Protein AF-0000000085982490 (afdb_homodimer)

Radius of gyration: 17.09 Å; Cα contacts (8 Å, |Δi|>4): 303; chains: 2; bounding box: 34×58×55 Å

InterPro domains:
  IPR000906 ZU5 domain [PF00791] (34-82)
  IPR000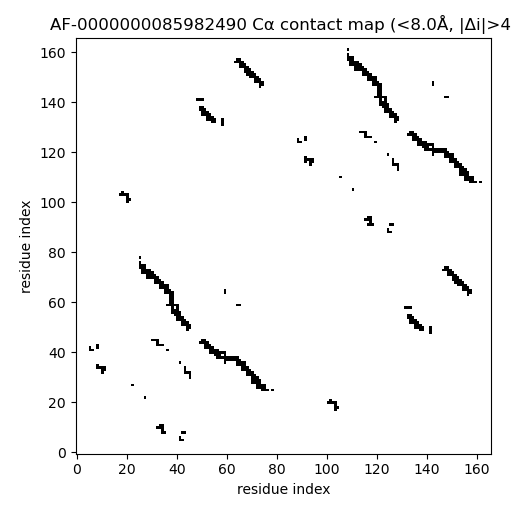906 ZU5 domain [PS51145] (31-83)
  IPR037936 Netrin receptor UNC5A-D [PTHR12582] (3-80)

Sequence (166 aa):
SHPSTISDTETPSGRHSVTSAALPPNLDIECIAWGTVTKSGGRICIPGSGITLTIPPGAIKKGANVEVYIAVLREDKDRPRLSSHPSTISDTETPSGRHSVTSAALPPNLDIECIAWGTVTKSGGRICIPGSGITLTIPPGAIKKGANVEVYIAVLREDKDRPRLS

Secondary structure (DSSP, 8-state):
------------SS----------TTEEEEEEEEEEEBTTBEEEEETTTTEEEEE-TTSS-TT--EEEEEEEEEE-TTS----/------------STT---------TTEEEEEEEEEEEBTTBEEEEETTTTEEEEE-TTSS-TT--EEEEEEEEEE-TTS----

Foldseek 3Di:
DDPPPQPPQPQDPPDPPVDPPPDPPFKDWPDKGKGKDALCWHKIDDPPPPDMDTGHRRNHDHPDIDMDMDTDMDGPPPDPPPD/DDPPDAPPQPQDPPDPPVPPPPDPPFKDWPDKGKGKDALCWHKIDDPPPPDMDTGHRRNHDHPDIDMDMDTDMDTPPPPPPPD

Nearest PDB structures (foldseek):
  2kxs-assembly1_A  TM=7.841E-01  e=2.075E-02  Homo sapiens
  2kxr-assembly1_A  TM=7.603E-01  e=7.807E-02  Homo sapiens
  3bf2-assembly1_A-2  TM=2.347E-01  e=8.865E+00  Neisseria meningitidis FAM18
  2kxs-assembly1_A  TM=8.943E-01  e=2.523E-02  Homo sapiens
  2kxr-assembly1_A  TM=7.606E-01  e=1.208E-01  Homo sapiens

pLDDT: mean 74.09, std 26.2, range [23.97, 98.19]

Structure (mmCIF, N/CA/C/O backbone):
data_AF-0000000085982490-model_v1
#
loop_
_entity.id
_entity.type
_entity.pdbx_description
1 polymer 'Netrin receptor UNC5C'
#
loop_
_atom_site.group_PDB
_atom_site.id
_atom_site.type_symbol
_atom_site.label_atom_id
_atom_site.label_alt_id
_atom_site.label_comp_id
_atom_site.label_asym_id
_atom_site.label_entity_id
_atom_site.label_seq_id
_atom_site.pdbx_PDB_ins_code
_atom_site.Cartn_x
_atom_site.Cartn_y
_atom_site.Cartn_z
_atom_site.occupancy
_atom_site.B_iso_or_equiv
_atom_site.auth_seq_id
_atom_site.auth_comp_id
_atom_site.auth_asym_id
_atom_site.auth_atom_id
_atom_site.pdbx_PDB_model_num
ATOM 1 N N . SER A 1 1 ? -16.984 3.621 27.734 1 23.97 1 SER A N 1
ATOM 2 C CA . SER A 1 1 ? -16.078 4.18 26.734 1 23.97 1 SER A CA 1
ATOM 3 C C . SER A 1 1 ? -16.031 3.301 25.484 1 23.97 1 SER A C 1
ATOM 5 O O . SER A 1 1 ? -15.625 2.139 25.547 1 23.97 1 SER A O 1
ATOM 7 N N . HIS A 1 2 ? -16.984 3.43 24.484 1 29.66 2 HIS A N 1
ATOM 8 C CA . HIS A 1 2 ? -17.375 2.604 23.344 1 29.66 2 HIS A CA 1
ATOM 9 C C . HIS A 1 2 ? -16.281 2.531 22.297 1 29.66 2 HIS A C 1
ATOM 11 O O . HIS A 1 2 ? -15.602 3.525 22.031 1 29.66 2 HIS A O 1
ATOM 17 N N . PRO A 1 3 ? -15.609 1.42 22.094 1 31.75 3 PRO A N 1
ATOM 18 C CA . PRO A 1 3 ? -14.586 1.197 21.078 1 31.75 3 PRO A CA 1
ATOM 19 C C . PRO A 1 3 ? -15.008 1.691 19.688 1 31.75 3 PRO A C 1
ATOM 21 O O . PRO A 1 3 ? -16.141 1.441 19.266 1 31.75 3 PRO A O 1
ATOM 24 N N . SER A 1 4 ? -14.766 3.014 19.297 1 30.91 4 SER A N 1
ATOM 25 C CA . SER A 1 4 ? -15.086 3.646 18.016 1 30.91 4 SER A CA 1
ATOM 26 C C . SER A 1 4 ? -14.711 2.744 16.844 1 30.91 4 SER A C 1
ATOM 28 O O . SER A 1 4 ? -13.609 2.188 16.812 1 30.91 4 SER A O 1
ATOM 30 N N . THR A 1 5 ? -15.672 2.023 16.328 1 34.16 5 THR A N 1
ATOM 31 C CA . THR A 1 5 ? -15.742 1.205 15.117 1 34.16 5 THR A CA 1
ATOM 32 C C . THR A 1 5 ? -14.898 1.818 14 1 34.16 5 THR A C 1
ATOM 34 O O . THR A 1 5 ? -14.797 3.041 13.891 1 34.16 5 THR A O 1
ATOM 37 N N . ILE A 1 6 ? -13.922 1.135 13.508 1 37.31 6 ILE A N 1
ATOM 38 C CA . ILE A 1 6 ? -13.07 1.229 12.328 1 37.31 6 ILE A CA 1
ATOM 39 C C . ILE A 1 6 ? -13.875 1.772 11.148 1 37.31 6 ILE A C 1
ATOM 41 O O . ILE A 1 6 ? -14.93 1.23 10.812 1 37.31 6 ILE A O 1
ATOM 45 N N . SER A 1 7 ? -14.094 3.09 11.062 1 35 7 SER A N 1
ATOM 46 C CA . SER A 1 7 ? -14.711 3.725 9.898 1 35 7 SER A CA 1
ATOM 47 C C . SER A 1 7 ? -14.289 3.033 8.609 1 35 7 SER A C 1
ATOM 49 O O . SER A 1 7 ? -13.109 2.725 8.414 1 35 7 SER A O 1
ATOM 51 N N . ASP A 1 8 ? -15.094 2.166 8.148 1 34.53 8 ASP A N 1
ATOM 52 C CA . ASP A 1 8 ? -15.062 1.6 6.809 1 34.53 8 ASP A CA 1
ATOM 53 C C . ASP A 1 8 ? -14.586 2.633 5.785 1 34.53 8 ASP A C 1
ATOM 55 O O . ASP A 1 8 ? -15.195 3.701 5.652 1 34.53 8 ASP A O 1
ATOM 59 N N . THR A 1 9 ? -13.312 2.926 5.809 1 35.84 9 THR A N 1
ATOM 60 C CA . THR A 1 9 ? -12.773 3.754 4.738 1 35.84 9 THR A CA 1
ATOM 61 C C . THR A 1 9 ? -13.445 3.422 3.408 1 35.84 9 THR A C 1
ATOM 63 O O . THR A 1 9 ? -13.391 2.279 2.951 1 35.84 9 THR A O 1
ATOM 66 N N . GLU A 1 10 ? -14.547 4.035 3.135 1 35.47 10 GLU A N 1
ATOM 67 C CA . GLU A 1 10 ? -15.164 4.039 1.812 1 35.47 10 GLU A CA 1
ATOM 68 C C . GLU A 1 10 ? -14.102 4.039 0.71 1 35.47 10 GLU A C 1
ATOM 70 O O . GLU A 1 10 ? -13.07 4.699 0.834 1 35.47 10 GLU A O 1
ATOM 75 N N . THR A 1 11 ? -13.836 2.828 0.147 1 38.22 11 THR A N 1
ATOM 76 C CA . THR A 1 11 ? -13.078 2.732 -1.095 1 38.22 11 THR A CA 1
ATOM 77 C C . THR A 1 11 ? -13.414 3.895 -2.025 1 38.22 11 THR A C 1
ATOM 79 O O . THR A 1 11 ? -14.578 4.078 -2.4 1 38.22 11 THR A O 1
ATOM 82 N N . PRO A 1 12 ? -12.914 5.02 -1.819 1 32.91 12 PRO A N 1
ATOM 83 C CA . PRO A 1 12 ? -13.258 6.09 -2.76 1 32.91 12 PRO A CA 1
ATOM 84 C C . PRO A 1 12 ? -13.219 5.629 -4.215 1 32.91 12 PRO A C 1
ATOM 86 O O . PRO A 1 12 ? -12.414 4.762 -4.57 1 32.91 12 PRO A O 1
ATOM 89 N N . SER A 1 13 ? -14.367 5.531 -4.93 1 32.84 13 SER A N 1
ATOM 90 C CA . SER A 1 13 ? -14.57 5.324 -6.359 1 32.84 13 SER A CA 1
ATOM 91 C C . SER A 1 13 ? -13.516 6.062 -7.18 1 32.84 13 SER A C 1
ATOM 93 O O . SER A 1 13 ? -13.102 5.59 -8.234 1 32.84 13 SER A O 1
ATOM 95 N N . GLY A 1 14 ? -13.508 7.402 -6.973 1 31.47 14 GLY A N 1
ATOM 96 C CA . GLY A 1 14 ? -13.117 8.312 -8.039 1 31.47 14 GLY A CA 1
ATOM 97 C C . GLY A 1 14 ? -11.672 8.141 -8.461 1 31.47 14 GLY A C 1
ATOM 98 O O . GLY A 1 14 ? -11.328 8.383 -9.625 1 31.47 14 GLY A O 1
ATOM 99 N N . ARG A 1 15 ? -10.805 8.43 -7.547 1 31.33 15 ARG A N 1
ATOM 100 C CA . ARG A 1 15 ? -9.617 9.133 -8.023 1 31.33 15 ARG A CA 1
ATOM 101 C C . ARG A 1 15 ? -8.695 8.195 -8.789 1 31.33 15 ARG A C 1
ATOM 103 O O . ARG A 1 15 ? -7.566 7.934 -8.359 1 31.33 15 ARG A O 1
ATOM 110 N N . HIS A 1 16 ? -9.125 7.051 -9.133 1 33.47 16 HIS A N 1
ATOM 111 C CA . HIS A 1 16 ? -8.07 6.242 -9.727 1 33.47 16 HIS A CA 1
ATOM 112 C C . HIS A 1 16 ? -7.508 6.91 -10.977 1 33.47 16 HIS A C 1
ATOM 114 O O . HIS A 1 16 ? -7.852 6.523 -12.102 1 33.47 16 HIS A O 1
ATOM 120 N N . SER A 1 17 ? -7.555 8.219 -10.984 1 34.28 17 SER A N 1
ATOM 121 C CA . SER A 1 17 ? -6.891 8.562 -12.234 1 34.28 17 SER A CA 1
ATOM 122 C C . SER A 1 17 ? -5.406 8.203 -12.188 1 34.28 17 SER A C 1
ATOM 124 O O . SER A 1 17 ? -4.594 8.969 -11.664 1 34.28 17 SER A O 1
ATOM 126 N N . VAL A 1 18 ? -4.977 7.117 -11.625 1 35.94 18 VAL A N 1
ATOM 127 C CA . VAL A 1 18 ? -3.594 6.688 -11.805 1 35.94 18 VAL A CA 1
ATOM 128 C C . VAL A 1 18 ? -3.113 7.051 -13.211 1 35.94 18 VAL A C 1
ATOM 130 O O . VAL A 1 18 ? -3.701 6.625 -14.203 1 35.94 18 VAL A O 1
ATOM 133 N N . THR A 1 19 ? -2.684 8.195 -13.414 1 37 19 THR A N 1
ATOM 134 C CA . THR A 1 19 ? -2.01 8.57 -14.656 1 37 19 THR A CA 1
ATOM 135 C C . THR A 1 19 ? -1.213 7.391 -15.211 1 37 19 THR A C 1
ATOM 137 O O . THR A 1 19 ? -0.747 6.535 -14.453 1 37 19 THR A O 1
ATOM 140 N N . SER A 1 20 ? -1.325 7.199 -16.469 1 40.59 20 SER A N 1
ATOM 141 C CA . SER A 1 20 ? -0.7 6.25 -17.391 1 40.59 20 SER A CA 1
ATOM 142 C C . SER A 1 20 ? 0.798 6.137 -17.125 1 40.59 20 SER A C 1
ATOM 144 O O . SER A 1 20 ? 1.605 6.746 -17.828 1 40.59 20 SER A O 1
ATOM 146 N N . ALA A 1 21 ? 1.315 6.566 -16.094 1 44.75 21 ALA A N 1
ATOM 147 C CA . ALA A 1 21 ? 2.68 6.051 -16.047 1 44.75 21 ALA A CA 1
ATOM 148 C C . ALA A 1 21 ? 2.715 4.562 -16.391 1 44.75 21 ALA A C 1
ATOM 150 O O . ALA A 1 21 ? 2.055 3.752 -15.734 1 44.75 21 ALA A O 1
ATOM 151 N N . ALA A 1 22 ? 2.842 4.355 -17.625 1 48.66 22 ALA A N 1
ATOM 152 C CA . ALA A 1 22 ? 2.826 3.041 -18.266 1 48.66 22 ALA A CA 1
ATOM 153 C C . ALA A 1 22 ? 3.613 2.027 -17.438 1 48.66 22 ALA A C 1
ATOM 155 O O . ALA A 1 22 ? 4.797 2.23 -17.156 1 48.66 22 ALA A O 1
ATOM 156 N N . LEU A 1 23 ? 2.883 1.521 -16.438 1 62.34 23 LEU A N 1
ATOM 157 C CA . LEU A 1 23 ? 3.539 0.334 -15.906 1 62.34 23 LEU A CA 1
ATOM 158 C C . LEU A 1 23 ? 4.285 -0.417 -17 1 62.34 23 LEU A C 1
ATOM 160 O O . LEU A 1 23 ? 3.908 -0.345 -18.172 1 62.34 23 LEU A O 1
ATOM 164 N N . PRO A 1 24 ? 5.461 -0.744 -16.531 1 68.5 24 PRO A N 1
ATOM 165 C CA . PRO A 1 24 ? 6.066 -1.627 -17.531 1 68.5 24 PRO A CA 1
ATOM 166 C C . PRO A 1 24 ? 5.047 -2.566 -18.172 1 68.5 24 PRO A C 1
ATOM 168 O O . PRO A 1 24 ? 4.102 -3.002 -17.516 1 68.5 24 PRO A O 1
ATOM 171 N N . PRO A 1 25 ? 5.207 -2.645 -19.469 1 67.31 25 PRO A N 1
ATOM 172 C CA . PRO A 1 25 ? 4.23 -3.408 -20.25 1 67.31 25 PRO A CA 1
ATOM 173 C C . PRO A 1 25 ? 3.979 -4.801 -19.672 1 67.31 25 PRO A C 1
ATOM 175 O O . PRO A 1 25 ? 2.924 -5.391 -19.922 1 67.31 25 PRO A O 1
ATOM 178 N N . ASN A 1 26 ? 4.859 -5.234 -18.828 1 77.75 26 ASN A N 1
ATOM 179 C CA . ASN A 1 26 ? 4.688 -6.609 -18.375 1 77.75 26 ASN A CA 1
ATOM 180 C C . ASN A 1 26 ? 4.035 -6.66 -17 1 77.75 26 ASN A C 1
ATOM 182 O O . ASN A 1 26 ? 3.854 -7.742 -16.422 1 77.75 26 ASN A O 1
ATOM 186 N N . LEU A 1 27 ? 3.662 -5.527 -16.531 1 81.81 27 LEU A N 1
ATOM 187 C CA . LEU A 1 27 ? 3.02 -5.523 -15.227 1 81.81 27 LEU A CA 1
ATOM 188 C C . LEU A 1 27 ? 1.545 -5.152 -15.344 1 81.81 27 LEU A C 1
ATOM 190 O O . LEU A 1 27 ? 1.193 -4.207 -16.047 1 81.81 27 LEU A O 1
ATOM 194 N N . ASP A 1 28 ? 0.793 -6.008 -14.75 1 85.5 28 ASP A N 1
ATOM 195 C CA . ASP A 1 28 ? -0.635 -5.723 -14.656 1 85.5 28 ASP A CA 1
ATOM 196 C C . ASP A 1 28 ? -1.025 -5.309 -13.242 1 85.5 28 ASP A C 1
ATOM 198 O O . ASP A 1 28 ? -0.462 -5.812 -12.266 1 85.5 28 ASP A O 1
ATOM 202 N N . ILE A 1 29 ? -1.939 -4.426 -13.188 1 86.62 29 ILE A N 1
ATOM 203 C CA . ILE A 1 29 ? -2.502 -4.059 -11.898 1 86.62 29 ILE A CA 1
ATOM 204 C C . ILE A 1 29 ? -3.539 -5.098 -11.477 1 86.62 29 ILE A C 1
ATOM 206 O O . ILE A 1 29 ? -4.566 -5.262 -12.141 1 86.62 29 ILE A O 1
ATOM 210 N N . GLU A 1 30 ? -3.189 -5.758 -10.375 1 90.81 30 GLU A N 1
ATOM 211 C CA . GLU A 1 30 ? -4.133 -6.738 -9.852 1 90.81 30 GLU A CA 1
ATOM 212 C C . GLU A 1 30 ? -5.188 -6.074 -8.969 1 90.81 30 GLU A C 1
ATOM 214 O O . GLU A 1 30 ? -6.383 -6.324 -9.125 1 90.81 30 GLU A O 1
ATOM 219 N N . CYS A 1 31 ? -4.703 -5.254 -8.023 1 90.94 31 CYS A N 1
ATOM 220 C CA . CYS A 1 31 ? -5.656 -4.531 -7.188 1 90.94 31 CYS A CA 1
ATOM 221 C C . CYS A 1 31 ? -5.059 -3.221 -6.691 1 90.94 31 CYS A C 1
ATOM 223 O O . CYS A 1 31 ? -3.836 -3.082 -6.609 1 90.94 31 CYS A O 1
ATOM 225 N N . ILE A 1 32 ? -5.996 -2.275 -6.461 1 91.25 32 ILE A N 1
ATOM 226 C CA . ILE A 1 32 ? -5.672 -1.005 -5.82 1 91.25 32 ILE A CA 1
ATOM 227 C C . ILE A 1 32 ? -6.66 -0.733 -4.688 1 91.25 32 ILE A C 1
ATOM 229 O O . ILE A 1 32 ? -7.852 -1.023 -4.812 1 91.25 32 ILE A O 1
ATOM 233 N N . ALA A 1 33 ? -6.172 -0.203 -3.592 1 95.44 33 ALA A N 1
ATOM 234 C CA . ALA A 1 33 ? -7 0.315 -2.51 1 95.44 33 ALA A CA 1
ATOM 235 C C . ALA A 1 33 ? -6.422 1.609 -1.944 1 95.44 33 ALA A C 1
ATOM 237 O O . ALA A 1 33 ? -5.223 1.869 -2.072 1 95.44 33 ALA A O 1
ATOM 238 N N . TRP A 1 34 ? -7.383 2.398 -1.437 1 93.75 34 TRP A N 1
ATOM 239 C CA . TRP A 1 34 ? -6.902 3.637 -0.833 1 93.75 34 TRP A CA 1
ATOM 240 C C . TRP A 1 34 ? -7.898 4.168 0.193 1 93.75 34 TRP A C 1
ATOM 242 O O . TRP A 1 34 ? -9.039 3.713 0.247 1 93.75 34 TRP A O 1
ATOM 252 N N . GLY A 1 35 ? -7.418 5.082 0.946 1 94.75 35 GLY A N 1
ATOM 253 C CA . GLY A 1 35 ? -8.258 5.75 1.923 1 94.75 35 GLY A CA 1
ATOM 254 C C . GLY A 1 35 ? -7.605 6.973 2.541 1 94.75 35 GLY A C 1
ATOM 255 O O . GLY A 1 35 ? -6.406 7.191 2.377 1 94.75 35 GLY A O 1
ATOM 256 N N . THR A 1 36 ? -8.492 7.832 3.07 1 95.38 36 THR A N 1
ATOM 257 C CA . THR A 1 36 ? -8.031 8.992 3.828 1 95.38 36 THR A CA 1
ATOM 258 C C . THR A 1 36 ? -7.887 8.648 5.309 1 95.38 36 THR A C 1
ATOM 260 O O . THR A 1 36 ? -8.781 8.031 5.895 1 95.38 36 THR A O 1
ATOM 263 N N . VAL A 1 37 ? -6.781 9.07 5.828 1 96.5 37 VAL A N 1
ATOM 264 C CA . VAL A 1 37 ? -6.523 8.734 7.227 1 96.5 37 VAL A CA 1
ATOM 265 C C . VAL A 1 37 ? -6.148 9.992 8 1 96.5 37 VAL A C 1
ATOM 267 O O . VAL A 1 37 ? -5.449 10.867 7.48 1 96.5 37 VAL A O 1
ATOM 270 N N . THR A 1 38 ? -6.543 10.047 9.211 1 96.5 38 THR A N 1
ATOM 271 C CA . THR A 1 38 ? -6.23 11.148 10.109 1 96.5 38 THR A CA 1
ATOM 272 C C . THR A 1 38 ? -5.379 10.664 11.281 1 96.5 38 THR A C 1
ATOM 274 O O . THR A 1 38 ? -4.863 9.547 11.258 1 96.5 38 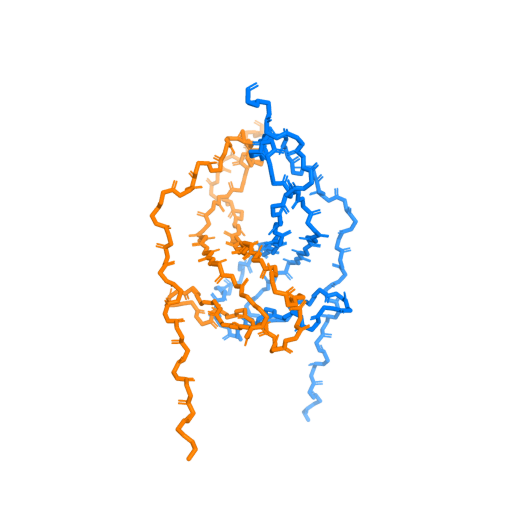THR A O 1
ATOM 277 N N . LYS A 1 39 ? -5.176 11.531 12.219 1 96.81 39 LYS A N 1
ATOM 278 C CA . LYS A 1 39 ? -4.395 11.211 13.406 1 96.81 39 LYS A CA 1
ATOM 279 C C . LYS A 1 39 ? -4.965 9.984 14.125 1 96.81 39 LYS A C 1
ATOM 281 O O . LYS A 1 39 ? -4.254 9.312 14.875 1 96.81 39 LYS A O 1
ATOM 286 N N . SER A 1 40 ? -6.246 9.711 13.938 1 97.5 40 SER A N 1
ATOM 287 C CA . SER A 1 40 ? -6.898 8.586 14.586 1 97.5 40 SER A CA 1
ATOM 288 C C . SER A 1 40 ? -6.355 7.258 14.07 1 97.5 40 SER A C 1
ATOM 290 O O . SER A 1 40 ? -6.57 6.207 14.68 1 97.5 40 SER A O 1
ATOM 292 N N . GLY A 1 41 ? -5.613 7.254 12.977 1 97.69 41 GLY A N 1
ATOM 293 C CA . GLY A 1 41 ? -5.172 6.031 12.328 1 97.69 41 GLY A CA 1
ATOM 294 C C . GLY A 1 41 ? -6.277 5.332 11.562 1 97.69 41 GLY A C 1
ATOM 295 O O . GLY A 1 41 ? -7.258 5.961 11.164 1 97.69 41 GLY A O 1
ATOM 296 N N . GLY A 1 42 ? -5.938 4.023 11.227 1 97.12 42 GLY A N 1
ATOM 297 C CA . GLY A 1 42 ? -6.945 3.281 10.484 1 97.12 42 GLY A CA 1
ATOM 298 C C . GLY A 1 42 ? -6.395 2.041 9.805 1 97.12 42 GLY A C 1
ATOM 299 O O . GLY A 1 42 ? -5.234 1.682 10.008 1 97.12 42 GLY A O 1
ATOM 300 N N . ARG A 1 43 ? -7.391 1.408 9.227 1 97.75 43 ARG A N 1
ATOM 301 C CA . ARG A 1 43 ? -7.07 0.195 8.484 1 97.75 43 ARG A CA 1
ATOM 302 C C . ARG A 1 43 ? -7.586 0.282 7.051 1 97.75 43 ARG A C 1
ATOM 304 O O . ARG A 1 43 ? -8.703 0.749 6.812 1 97.75 43 ARG A O 1
ATOM 311 N N . ILE A 1 44 ? -6.754 -0.097 6.133 1 96.69 44 ILE A N 1
ATOM 312 C CA . ILE A 1 44 ? -7.168 -0.231 4.742 1 96.69 44 ILE A CA 1
ATOM 313 C C . ILE A 1 44 ? -7.047 -1.688 4.305 1 96.69 44 ILE A C 1
ATOM 315 O O . ILE A 1 44 ? -5.996 -2.309 4.484 1 96.69 44 ILE A O 1
ATOM 319 N N . CYS A 1 45 ? -8.094 -2.221 3.711 1 96.19 45 CYS A N 1
ATOM 320 C CA . CYS A 1 45 ? -8.078 -3.615 3.285 1 96.19 45 CYS A CA 1
ATOM 321 C C . CYS A 1 45 ? -8.414 -3.736 1.803 1 96.19 45 CYS A C 1
ATOM 323 O O . CYS A 1 45 ? -9.156 -2.918 1.264 1 96.19 45 CYS A O 1
ATOM 325 N N . ILE A 1 46 ? -7.805 -4.742 1.221 1 94.81 46 ILE A N 1
ATOM 326 C CA . ILE A 1 46 ? -8.234 -5.168 -0.106 1 94.81 46 ILE A CA 1
ATOM 327 C C . ILE A 1 46 ? -9.211 -6.336 0.018 1 94.81 46 ILE A C 1
ATOM 329 O O . ILE A 1 46 ? -8.82 -7.438 0.411 1 94.81 46 ILE A O 1
ATOM 333 N N . PRO A 1 47 ? -10.375 -6.066 -0.342 1 92.56 47 PRO A N 1
ATOM 334 C CA . PRO A 1 47 ? -11.383 -7.105 -0.125 1 92.56 47 PRO A CA 1
ATOM 335 C C . PRO A 1 47 ? -11.016 -8.43 -0.794 1 92.56 47 PRO A C 1
ATOM 337 O O . PRO A 1 47 ? -10.523 -8.438 -1.922 1 92.56 47 PRO A O 1
ATOM 340 N N . GLY A 1 48 ? -11.281 -9.484 -0.126 1 93.06 48 GLY A N 1
ATOM 341 C CA . GLY A 1 48 ? -11.109 -10.828 -0.658 1 93.06 48 GLY A CA 1
ATOM 342 C C . GLY A 1 48 ? -9.656 -11.266 -0.71 1 93.06 48 GLY A C 1
ATOM 343 O O . GLY A 1 48 ? -9.367 -12.406 -1.075 1 93.06 48 GLY A O 1
ATOM 344 N N . SER A 1 49 ? -8.758 -10.414 -0.381 1 93.88 49 SER A N 1
ATOM 345 C CA . SER A 1 49 ? -7.344 -10.742 -0.527 1 93.88 49 SER A CA 1
ATOM 346 C C . SER A 1 49 ? -6.711 -11.062 0.822 1 93.88 49 SER A C 1
ATOM 348 O O . SER A 1 49 ? -5.633 -11.664 0.88 1 93.88 49 SER A O 1
ATOM 350 N N . GLY A 1 50 ? -7.277 -10.641 1.888 1 95.88 50 GLY A N 1
ATOM 351 C CA . GLY A 1 50 ? -6.664 -10.711 3.205 1 95.88 50 GLY A CA 1
ATOM 352 C C . GLY A 1 50 ? -5.586 -9.664 3.42 1 95.88 50 GLY A C 1
ATOM 353 O O . GLY A 1 50 ? -5.023 -9.562 4.512 1 95.88 50 GLY A O 1
ATOM 354 N N . ILE A 1 51 ? -5.285 -8.867 2.412 1 97.5 51 ILE A N 1
ATOM 355 C CA . ILE A 1 51 ? -4.262 -7.824 2.516 1 97.5 51 ILE A CA 1
ATOM 356 C C . ILE A 1 51 ? -4.809 -6.645 3.312 1 97.5 51 ILE A C 1
ATOM 358 O O . ILE A 1 51 ? -5.891 -6.133 3.014 1 97.5 51 ILE A O 1
ATOM 362 N N . THR A 1 52 ? -4.047 -6.27 4.32 1 97.31 52 THR A N 1
ATOM 363 C CA . THR A 1 52 ? -4.473 -5.184 5.199 1 97.31 52 THR A CA 1
ATOM 364 C C . THR A 1 52 ? -3.314 -4.227 5.477 1 97.31 52 THR A C 1
ATOM 366 O O . THR A 1 52 ? -2.176 -4.664 5.66 1 97.31 52 THR A O 1
ATOM 369 N N . LEU A 1 53 ? -3.594 -2.984 5.484 1 98 53 LEU A N 1
ATOM 370 C CA . LEU A 1 53 ? -2.662 -1.953 5.93 1 98 53 LEU A CA 1
ATOM 371 C C . LEU A 1 53 ? -3.145 -1.303 7.219 1 98 53 LEU A C 1
ATOM 373 O O . LEU A 1 53 ? -4.309 -0.915 7.328 1 98 53 LEU A O 1
ATOM 377 N N . THR A 1 54 ? -2.301 -1.196 8.148 1 98.19 54 THR A N 1
ATOM 378 C CA . THR A 1 54 ? -2.643 -0.613 9.445 1 98.19 54 THR A CA 1
ATOM 379 C C . THR A 1 54 ? -1.815 0.643 9.703 1 98.19 54 THR A C 1
ATOM 381 O O . THR A 1 54 ? -0.6 0.647 9.5 1 98.19 54 THR A O 1
ATOM 384 N N . ILE A 1 55 ? -2.496 1.64 10.109 1 98.12 55 ILE A N 1
ATOM 385 C CA . ILE A 1 55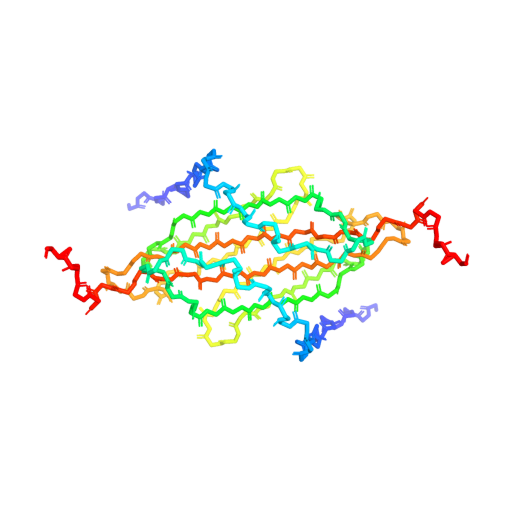 ? -1.893 2.895 10.539 1 98.12 55 ILE A CA 1
ATOM 386 C C . ILE A 1 55 ? -2.266 3.172 12 1 98.12 55 ILE A C 1
ATOM 388 O O . ILE A 1 55 ? -3.438 3.381 12.312 1 98.12 55 ILE A O 1
ATOM 392 N N . PRO A 1 56 ? -1.327 3.125 12.859 1 98.06 56 PRO A N 1
ATOM 393 C CA . PRO A 1 56 ? -1.678 3.336 14.266 1 98.06 56 PRO A CA 1
ATOM 394 C C . PRO A 1 56 ? -2.072 4.781 14.562 1 98.06 56 PRO A C 1
ATOM 396 O O . PRO A 1 56 ? -1.695 5.695 13.828 1 98.06 56 PRO A O 1
ATOM 399 N N . PRO A 1 57 ? -2.885 4.996 15.633 1 97.5 57 PRO A N 1
ATOM 400 C CA . PRO A 1 57 ? -3.117 6.375 16.078 1 97.5 57 PRO A CA 1
ATOM 401 C C . PRO A 1 57 ? -1.82 7.133 16.344 1 97.5 57 PRO A C 1
ATOM 403 O O . PRO A 1 57 ? -0.857 6.555 16.859 1 97.5 57 PRO A O 1
ATOM 406 N N . GLY A 1 58 ? -1.791 8.336 15.859 1 96.81 58 GLY A N 1
ATOM 407 C CA . GLY A 1 58 ? -0.638 9.188 16.109 1 96.81 58 GLY A CA 1
ATOM 408 C C . GLY A 1 58 ? 0.379 9.156 14.984 1 96.81 58 GLY A C 1
ATOM 409 O O . GLY A 1 58 ? 1.329 9.945 14.977 1 96.81 58 GLY A O 1
ATOM 410 N N . ALA A 1 59 ? 0.245 8.234 14.031 1 96.75 59 ALA A N 1
ATOM 411 C CA . ALA A 1 59 ? 1.156 8.148 12.898 1 96.75 59 ALA A CA 1
ATOM 412 C C . ALA A 1 59 ? 1.002 9.367 11.984 1 96.75 59 ALA A C 1
ATOM 414 O O . ALA A 1 59 ? 1.915 9.695 11.227 1 96.75 59 ALA A O 1
ATOM 415 N N . ILE A 1 60 ? -0.154 9.898 12.039 1 95.38 60 ILE A N 1
ATOM 416 C CA . ILE A 1 60 ? -0.448 11.117 11.297 1 95.38 60 ILE A CA 1
ATOM 417 C C . ILE A 1 60 ? -0.604 12.289 12.258 1 95.38 60 ILE A C 1
ATOM 419 O O . ILE A 1 60 ? -1.288 12.18 13.281 1 95.38 60 ILE A O 1
ATOM 423 N N . LYS A 1 61 ? 0.026 13.297 11.961 1 93.94 61 LYS A N 1
ATOM 424 C CA . LYS A 1 61 ? -0.003 14.469 12.836 1 93.94 61 LYS A CA 1
ATOM 425 C C . LYS A 1 61 ? -1.421 15.016 12.977 1 93.94 61 LYS A C 1
ATOM 427 O O . LYS A 1 61 ? -2.199 14.992 12.016 1 93.94 61 LYS A O 1
ATOM 432 N N . LYS A 1 62 ? -1.646 15.547 14.188 1 94.81 62 LYS A N 1
ATOM 433 C CA . LYS A 1 62 ? -2.928 16.203 14.414 1 94.81 62 LYS A CA 1
ATOM 434 C C . LYS A 1 62 ? -3.164 17.312 13.391 1 94.81 62 LYS A C 1
ATOM 436 O O . LYS A 1 62 ? -2.268 18.109 13.109 1 94.81 62 LYS A O 1
ATOM 441 N N . GLY A 1 63 ? -4.469 17.297 12.836 1 93.19 63 GLY A N 1
ATOM 442 C CA . GLY A 1 63 ? -4.824 18.344 11.883 1 93.19 63 GLY A CA 1
ATOM 443 C C . GLY A 1 63 ? -4.457 17.984 10.453 1 93.19 63 GLY A C 1
ATOM 444 O O . GLY A 1 63 ? -4.82 18.703 9.523 1 93.19 63 GLY A O 1
ATOM 445 N N . ALA A 1 64 ? -3.645 16.938 10.344 1 91.06 64 ALA A N 1
ATOM 446 C CA . ALA A 1 64 ? -3.285 16.5 8.992 1 91.06 64 ALA A CA 1
ATOM 447 C C . ALA A 1 64 ? -4.215 15.391 8.516 1 91.06 64 ALA A C 1
ATOM 449 O O . ALA A 1 64 ? -4.785 14.656 9.328 1 91.06 64 ALA A O 1
ATOM 450 N N . ASN A 1 65 ? -4.438 15.414 7.25 1 91.25 65 ASN A N 1
ATOM 451 C CA . ASN A 1 65 ? -5.055 14.312 6.523 1 91.25 65 ASN A CA 1
ATOM 452 C C . ASN A 1 65 ? -4.117 13.75 5.457 1 91.25 65 ASN A C 1
ATOM 454 O O . ASN A 1 65 ? -3.508 14.5 4.699 1 91.25 65 ASN A O 1
ATOM 458 N N . VAL A 1 66 ? -4.004 12.445 5.543 1 94 66 VAL A N 1
ATOM 459 C CA . VAL A 1 66 ? -3.154 11.859 4.512 1 94 66 VAL A CA 1
ATOM 460 C C . VAL A 1 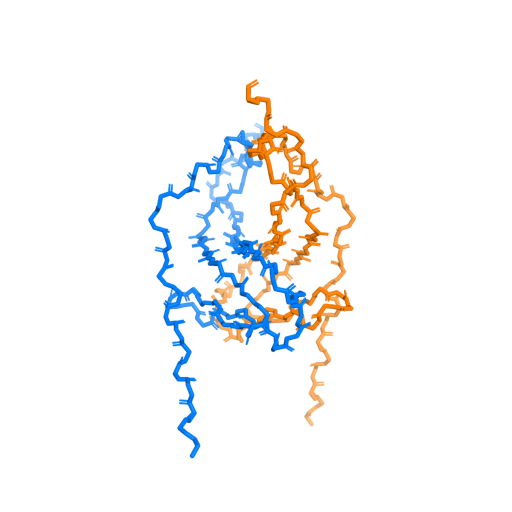66 ? -3.969 10.883 3.666 1 94 66 VAL A C 1
ATOM 462 O O . VAL A 1 66 ? -4.961 10.32 4.137 1 94 66 VAL A O 1
ATOM 465 N N . GLU A 1 67 ? -3.543 10.797 2.414 1 93.06 67 GLU A N 1
ATOM 466 C CA . GLU A 1 67 ? -4.051 9.758 1.518 1 93.06 67 GLU A CA 1
ATOM 467 C C . GLU A 1 67 ? -3.084 8.586 1.429 1 93.06 67 GLU A C 1
ATOM 469 O O . GLU A 1 67 ? -1.899 8.766 1.144 1 93.06 67 GLU A O 1
ATOM 474 N N . VAL A 1 68 ? -3.688 7.395 1.68 1 95.12 68 VAL A N 1
ATOM 475 C CA . VAL A 1 68 ? -2.863 6.195 1.636 1 95.12 68 VAL A CA 1
ATOM 476 C C . VAL A 1 68 ? -3.307 5.305 0.476 1 95.12 68 VAL A C 1
ATOM 478 O O . VAL A 1 68 ? -4.496 5.012 0.332 1 95.12 68 VAL A O 1
ATOM 481 N N . TYR A 1 69 ? -2.314 4.902 -0.316 1 93.56 69 TYR A N 1
ATOM 482 C CA . TYR A 1 69 ? -2.576 4.055 -1.477 1 93.56 69 TYR A CA 1
ATOM 483 C C . TYR A 1 69 ? -1.842 2.727 -1.359 1 93.56 69 TYR A C 1
ATOM 485 O O . TYR A 1 69 ? -0.686 2.684 -0.933 1 93.56 69 TYR A O 1
ATOM 493 N N . ILE A 1 70 ? -2.568 1.674 -1.788 1 95.75 70 ILE A N 1
ATOM 494 C CA . ILE A 1 70 ? -1.991 0.343 -1.942 1 95.75 70 ILE A CA 1
ATOM 495 C C . ILE A 1 70 ? -2.178 -0.137 -3.381 1 95.75 70 ILE A C 1
ATOM 497 O O . ILE A 1 70 ? -3.268 -0.02 -3.943 1 95.75 70 ILE A O 1
ATOM 501 N N . ALA A 1 71 ? -1.123 -0.593 -3.959 1 94 71 ALA A N 1
ATOM 502 C CA . ALA A 1 71 ? -1.229 -1.238 -5.266 1 94 71 ALA A CA 1
ATOM 503 C C . ALA A 1 71 ? -0.527 -2.594 -5.266 1 94 71 ALA A C 1
ATOM 505 O O . ALA A 1 71 ? 0.593 -2.721 -4.766 1 94 71 ALA A O 1
ATOM 506 N N . VAL A 1 72 ? -1.207 -3.564 -5.84 1 95.69 72 VAL A N 1
ATOM 507 C CA . VAL A 1 72 ? -0.632 -4.883 -6.086 1 95.69 72 VAL A CA 1
ATOM 508 C C . VAL A 1 72 ? -0.482 -5.113 -7.586 1 95.69 72 VAL A C 1
ATOM 510 O O . VAL A 1 72 ? -1.462 -5.047 -8.336 1 95.69 72 VAL A O 1
ATOM 513 N N . LEU A 1 73 ? 0.723 -5.348 -7.977 1 93.12 73 LEU A N 1
ATOM 514 C CA . LEU A 1 73 ? 1.01 -5.582 -9.383 1 93.12 73 LEU A CA 1
ATOM 515 C C . LEU A 1 73 ? 1.527 -7 -9.609 1 93.12 73 LEU A C 1
ATOM 517 O O . LEU A 1 73 ? 2.221 -7.551 -8.75 1 93.12 73 LEU A O 1
ATOM 521 N N . ARG A 1 74 ? 1.149 -7.508 -10.734 1 91.56 74 ARG A N 1
ATOM 522 C CA . ARG A 1 74 ? 1.609 -8.844 -11.094 1 91.56 74 ARG A CA 1
ATOM 523 C C . ARG A 1 74 ? 2.166 -8.867 -12.516 1 91.56 74 ARG A C 1
ATOM 525 O O . ARG A 1 74 ? 1.688 -8.141 -13.391 1 91.56 74 ARG A O 1
ATOM 532 N N . GLU A 1 75 ? 3.229 -9.625 -12.609 1 85.5 75 GLU A N 1
ATOM 533 C CA . GLU A 1 75 ? 3.738 -9.836 -13.961 1 85.5 75 GLU A CA 1
ATOM 534 C C . GLU A 1 75 ? 2.771 -10.68 -14.789 1 85.5 75 GLU A C 1
ATOM 536 O O . GLU A 1 75 ? 2.199 -11.648 -14.289 1 85.5 75 GLU A O 1
ATOM 541 N N . ASP A 1 76 ? 2.551 -10.07 -16 1 75.25 76 ASP A N 1
ATOM 542 C CA . ASP A 1 76 ? 1.792 -10.875 -16.969 1 75.25 76 ASP A CA 1
ATOM 543 C C . ASP A 1 76 ? 2.703 -11.852 -17.703 1 75.25 76 ASP A C 1
ATOM 545 O O . ASP A 1 76 ? 3.354 -11.477 -18.688 1 75.25 76 ASP A O 1
ATOM 549 N N . LYS A 1 77 ? 2.936 -12.906 -17.203 1 70.62 77 LYS A N 1
ATOM 550 C CA . LYS A 1 77 ? 3.84 -13.883 -17.797 1 70.62 77 LYS A CA 1
ATOM 551 C C . LYS A 1 77 ? 3.287 -14.398 -19.125 1 70.62 77 LYS A C 1
ATOM 553 O O . LYS A 1 77 ? 4.027 -14.945 -19.953 1 70.62 77 LYS A O 1
ATOM 558 N N . ASP A 1 78 ? 2.062 -14.344 -19.234 1 64.75 78 ASP A N 1
ATOM 559 C CA . ASP A 1 78 ? 1.514 -14.906 -20.469 1 64.75 78 ASP A CA 1
ATOM 560 C C . ASP A 1 78 ? 1.731 -13.953 -21.641 1 64.75 78 ASP A C 1
ATOM 562 O O . ASP A 1 78 ? 1.302 -14.234 -22.766 1 64.75 78 ASP A O 1
ATOM 566 N N . ARG A 1 79 ? 2.369 -12.82 -21.328 1 62.66 79 ARG A N 1
ATOM 567 C CA . ARG A 1 79 ? 2.527 -11.961 -22.5 1 62.66 79 ARG A CA 1
ATOM 568 C C . ARG A 1 79 ? 3.734 -12.391 -23.328 1 62.66 79 ARG A C 1
ATOM 570 O O . ARG A 1 79 ? 4.824 -12.594 -22.781 1 62.66 79 ARG A O 1
ATOM 577 N N . PRO A 1 80 ? 3.432 -12.688 -24.516 1 58.34 80 PRO A N 1
ATOM 578 C CA . PRO A 1 80 ? 4.523 -13.094 -25.391 1 58.34 80 PRO A CA 1
ATOM 579 C C . PRO A 1 80 ? 5.703 -12.125 -25.359 1 58.34 80 PRO A C 1
ATOM 581 O O . PRO A 1 80 ? 5.508 -10.906 -25.328 1 58.34 80 PRO A O 1
ATOM 584 N N . ARG A 1 81 ? 6.809 -12.375 -24.609 1 55.41 81 ARG A N 1
ATOM 585 C CA . ARG A 1 81 ? 8.023 -11.586 -24.781 1 55.41 81 ARG A CA 1
ATOM 586 C C . ARG A 1 81 ? 8.375 -11.438 -26.266 1 55.41 81 ARG A C 1
ATOM 588 O O . ARG A 1 81 ? 8.297 -12.406 -27.016 1 55.41 81 ARG A O 1
ATOM 595 N N . LEU A 1 82 ? 7.953 -10.305 -26.75 1 52.53 82 LEU A N 1
ATOM 596 C CA . LEU A 1 82 ? 8.422 -10.156 -28.125 1 52.53 82 LEU A CA 1
ATOM 597 C C . LEU A 1 82 ? 9.914 -10.453 -28.234 1 52.53 82 LEU A C 1
ATOM 599 O O . LEU A 1 82 ? 10.727 -9.797 -27.562 1 52.53 82 LEU A O 1
ATOM 603 N N . SER A 1 83 ? 10.172 -11.508 -28.078 1 46.53 83 SER A N 1
ATOM 604 C CA . SER A 1 83 ? 11.547 -11.805 -28.453 1 46.53 83 SER A CA 1
ATOM 605 C C . SER A 1 83 ? 11.836 -11.398 -29.891 1 46.53 83 SER A C 1
ATOM 607 O O . SER A 1 83 ? 10.945 -11.453 -30.75 1 46.53 83 SER A O 1
ATOM 609 N N . SER B 1 1 ? 10.508 -26.531 15.203 1 24 1 SER B N 1
ATOM 610 C CA . SER B 1 1 ? 9.82 -25.938 14.062 1 24 1 SER B CA 1
ATOM 611 C C . SER B 1 1 ? 9.977 -24.422 14.047 1 24 1 SER B C 1
ATOM 613 O O . SER B 1 1 ? 9.484 -23.734 14.938 1 24 1 SER B O 1
ATOM 615 N N . HIS B 1 2 ? 11.133 -23.812 13.586 1 29.8 2 HIS B N 1
ATOM 616 C CA . HIS B 1 2 ? 11.695 -22.469 13.711 1 29.8 2 HIS B CA 1
ATOM 617 C C . HIS B 1 2 ? 10.867 -21.453 12.938 1 29.8 2 HIS B C 1
ATOM 619 O O . HIS B 1 2 ? 10.445 -21.734 11.812 1 29.8 2 HIS B O 1
ATOM 625 N N . PRO B 1 3 ? 10.086 -20.578 13.555 1 32 3 PRO B N 1
ATOM 626 C CA . PRO B 1 3 ? 9.305 -19.516 12.938 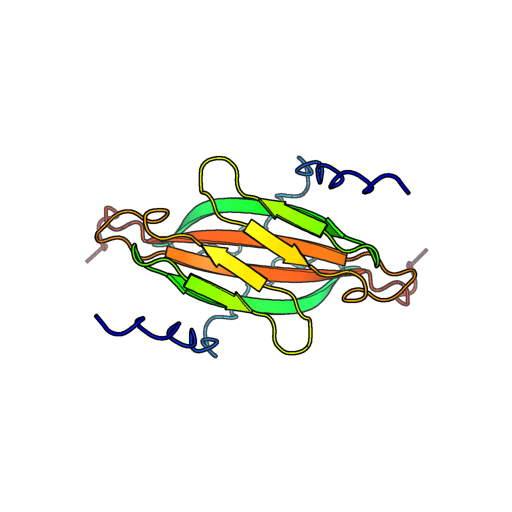1 32 3 PRO B CA 1
ATOM 627 C C . PRO B 1 3 ? 10.117 -18.688 11.938 1 32 3 PRO B C 1
ATOM 629 O O . PRO B 1 3 ? 11.258 -18.328 12.227 1 32 3 PRO B O 1
ATOM 632 N N . SER B 1 4 ? 10.188 -19.062 10.578 1 29.97 4 SER B N 1
ATOM 633 C CA . SER B 1 4 ? 10.898 -18.406 9.484 1 29.97 4 SER B CA 1
ATOM 634 C C . SER B 1 4 ? 10.695 -16.906 9.523 1 29.97 4 SER B C 1
ATOM 636 O O . SER B 1 4 ? 9.578 -16.422 9.727 1 29.97 4 SER B O 1
ATOM 638 N N . THR B 1 5 ? 11.688 -16.188 10.008 1 33.75 5 THR B N 1
ATOM 639 C CA . THR B 1 5 ? 11.961 -14.75 10.062 1 33.75 5 THR B CA 1
ATOM 640 C C . THR B 1 5 ? 11.422 -14.047 8.82 1 33.75 5 THR B C 1
ATOM 642 O O . THR B 1 5 ? 11.383 -14.641 7.738 1 33.75 5 THR B O 1
ATOM 645 N N . ILE B 1 6 ? 10.57 -13.07 8.953 1 37.47 6 ILE B N 1
ATOM 646 C CA . ILE B 1 6 ? 10.031 -12 8.117 1 37.47 6 ILE B CA 1
ATOM 647 C C . ILE B 1 6 ? 11.117 -11.492 7.172 1 37.47 6 ILE B C 1
ATOM 649 O O . ILE B 1 6 ? 12.203 -11.109 7.609 1 37.47 6 ILE B O 1
ATOM 653 N N . SER B 1 7 ? 11.383 -12.164 6.047 1 34.91 7 SER B N 1
ATOM 654 C CA . SER B 1 7 ? 12.289 -11.656 5.016 1 34.91 7 SER B CA 1
ATOM 655 C C . SER B 1 7 ? 12.18 -10.148 4.867 1 34.91 7 SER B C 1
ATOM 657 O O . SER B 1 7 ? 11.078 -9.594 4.906 1 34.91 7 SER B O 1
ATOM 659 N N . ASP B 1 8 ? 13.055 -9.445 5.453 1 34.78 8 ASP B N 1
ATOM 660 C CA . ASP B 1 8 ? 13.336 -8.031 5.238 1 34.78 8 ASP B CA 1
ATOM 661 C C . ASP B 1 8 ? 13.164 -7.648 3.77 1 34.78 8 ASP B C 1
ATOM 663 O O . ASP B 1 8 ? 13.797 -8.234 2.893 1 34.78 8 ASP B O 1
ATOM 667 N N . THR B 1 9 ? 11.938 -7.551 3.334 1 36.31 9 THR B N 1
ATOM 668 C CA . THR B 1 9 ? 11.688 -6.996 2.008 1 36.31 9 THR B CA 1
ATOM 669 C C . THR B 1 9 ? 12.672 -5.867 1.704 1 36.31 9 THR B C 1
ATOM 671 O O . THR B 1 9 ? 12.727 -4.8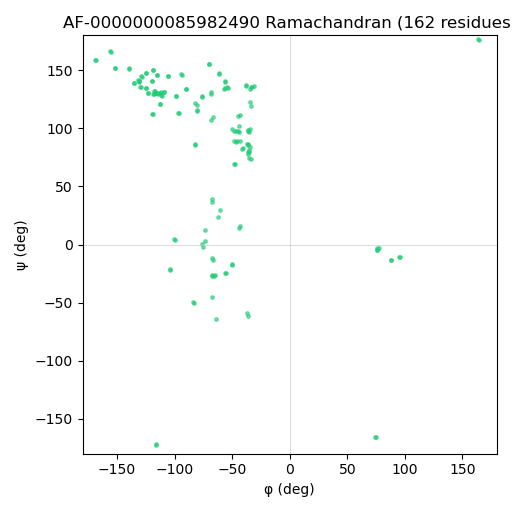71 2.432 1 36.31 9 THR B O 1
ATOM 674 N N . GLU B 1 10 ? 13.805 -6.199 1.216 1 35.41 10 GLU B N 1
ATOM 675 C CA . GLU B 1 10 ? 14.727 -5.227 0.634 1 35.41 10 GLU B CA 1
ATOM 676 C C . GLU B 1 10 ? 13.969 -4.129 -0.107 1 35.41 10 GLU B C 1
ATOM 678 O O . GLU B 1 10 ? 12.992 -4.402 -0.808 1 35.41 10 GLU B O 1
ATOM 683 N N . THR B 1 11 ? 13.75 -2.975 0.564 1 37.59 11 THR B N 1
ATOM 684 C CA . THR B 1 11 ? 13.305 -1.763 -0.115 1 37.59 11 THR B CA 1
ATOM 685 C C . THR B 1 11 ? 13.953 -1.646 -1.491 1 37.59 11 THR B C 1
ATOM 687 O O . THR B 1 11 ? 15.18 -1.601 -1.604 1 37.59 11 THR B O 1
ATOM 690 N N . PRO B 1 12 ? 13.484 -2.305 -2.436 1 32.66 12 PRO B N 1
ATOM 691 C CA . PRO B 1 12 ? 14.133 -2.117 -3.736 1 32.66 12 PRO B CA 1
ATOM 692 C C . PRO B 1 12 ? 14.398 -0.648 -4.059 1 32.66 12 PRO B C 1
ATOM 694 O O . PRO B 1 12 ? 13.617 0.223 -3.662 1 32.66 12 PRO B O 1
ATOM 697 N N . SER B 1 13 ? 15.664 -0.179 -4.086 1 32.34 13 SER B N 1
ATOM 698 C CA . SER B 1 13 ? 16.203 1.096 -4.559 1 32.34 13 SER B CA 1
ATOM 699 C C . SER B 1 13 ? 15.453 1.579 -5.801 1 32.34 13 SER B C 1
ATOM 701 O O . SER B 1 13 ? 15.195 2.775 -5.949 1 32.34 13 SER B O 1
ATOM 703 N N . GLY B 1 14 ? 15.531 0.745 -6.859 1 32.03 14 GLY B N 1
ATOM 704 C CA . GLY B 1 14 ? 15.469 1.262 -8.219 1 32.03 14 GLY B CA 1
ATOM 705 C C . GLY B 1 14 ? 14.102 1.827 -8.57 1 32.03 14 GLY B C 1
ATOM 706 O O . GLY B 1 14 ? 13.914 2.369 -9.664 1 32.03 14 GLY B O 1
ATOM 707 N N . ARG B 1 15 ? 13.117 1.104 -8.227 1 31.78 15 ARG B N 1
ATOM 708 C CA . ARG B 1 15 ? 12 1.199 -9.156 1 31.78 15 ARG B CA 1
ATOM 709 C C . ARG B 1 15 ? 11.273 2.531 -9.008 1 31.78 15 ARG B C 1
ATOM 711 O O . ARG B 1 15 ? 10.078 2.627 -9.289 1 31.78 15 ARG B O 1
ATOM 718 N N . HIS B 1 16 ? 11.742 3.359 -8.195 1 33.91 16 HIS B N 1
ATOM 719 C CA . HIS B 1 16 ? 10.828 4.48 -8.023 1 33.91 16 HIS B CA 1
ATOM 720 C C . HIS B 1 16 ? 10.625 5.238 -9.328 1 33.91 16 HIS B C 1
ATOM 722 O O . HIS B 1 16 ? 11.117 6.359 -9.484 1 33.91 16 HIS B O 1
ATOM 728 N N . SER B 1 17 ? 10.867 4.539 -10.414 1 34.69 17 SER B N 1
ATOM 729 C CA . SER B 1 17 ? 10.57 5.488 -11.477 1 34.69 17 SER B CA 1
ATOM 730 C C . SER B 1 17 ? 9.078 5.812 -11.531 1 34.69 17 SER B C 1
ATOM 732 O O . SER B 1 17 ? 8.305 5.094 -12.164 1 34.69 17 SER B O 1
ATOM 734 N N . VAL B 1 18 ? 8.359 5.902 -10.445 1 35.97 18 VAL B N 1
ATOM 735 C CA . VAL B 1 18 ? 6.996 6.422 -10.539 1 35.97 18 VAL B CA 1
ATOM 736 C C . VAL B 1 18 ? 6.938 7.547 -11.562 1 35.97 18 VAL B C 1
ATOM 738 O O . VAL B 1 18 ? 7.668 8.539 -11.453 1 35.97 18 VAL B O 1
ATOM 741 N N . THR B 1 19 ? 6.762 7.242 -12.766 1 37.31 19 THR B N 1
ATOM 742 C CA . THR B 1 19 ? 6.484 8.266 -13.766 1 37.31 19 THR B CA 1
ATOM 743 C C . THR B 1 19 ? 5.652 9.391 -13.172 1 37.31 19 THR B C 1
ATOM 745 O O . THR B 1 19 ? 4.855 9.172 -12.258 1 37.31 19 THR B O 1
ATOM 748 N N . SER B 1 20 ? 6.047 10.562 -13.445 1 41.53 20 SER B N 1
ATOM 749 C CA . SER B 1 20 ? 5.512 11.891 -13.133 1 41.53 20 SER B CA 1
ATOM 750 C C . SER B 1 20 ? 4.004 11.938 -13.336 1 41.53 20 SER B C 1
ATOM 752 O O . SER B 1 20 ? 3.529 12.383 -14.383 1 41.53 20 SER B O 1
ATOM 754 N N . ALA B 1 21 ? 3.32 10.906 -13.438 1 44.97 21 ALA B N 1
ATOM 755 C CA . ALA B 1 21 ? 1.923 11.32 -13.328 1 44.97 21 ALA B CA 1
ATOM 756 C C . ALA B 1 21 ? 1.738 12.344 -12.211 1 44.97 21 ALA B C 1
ATOM 758 O O . ALA B 1 21 ? 2.078 12.086 -11.055 1 44.97 21 ALA B O 1
ATOM 759 N N . ALA B 1 22 ? 1.896 13.539 -12.609 1 48.47 22 ALA B N 1
ATOM 760 C CA . ALA B 1 22 ? 1.887 14.734 -11.781 1 48.47 22 ALA B CA 1
ATOM 761 C C . ALA B 1 22 ? 0.792 14.656 -10.719 1 48.47 22 ALA B C 1
ATOM 763 O O . ALA B 1 22 ? -0.386 14.492 -11.047 1 48.47 22 ALA B O 1
ATOM 764 N N . LEU B 1 23 ? 1.161 13.961 -9.641 1 62.56 23 LEU B N 1
ATOM 765 C CA . LEU B 1 23 ? 0.239 14.203 -8.531 1 62.56 23 LEU B CA 1
ATOM 766 C C . LEU B 1 23 ? -0.333 15.617 -8.602 1 62.56 23 LEU B C 1
ATOM 768 O O . LEU B 1 23 ? 0.304 16.516 -9.141 1 62.56 23 LEU B O 1
ATOM 772 N N . PRO B 1 24 ? -1.617 15.539 -8.359 1 68.38 24 PRO B N 1
ATOM 773 C CA . PRO B 1 24 ? -2.09 16.922 -8.242 1 68.38 24 PRO B CA 1
ATOM 774 C C . PRO B 1 24 ? -1.085 17.828 -7.531 1 68.38 24 PRO B C 1
ATOM 776 O O . PRO B 1 24 ? -0.371 17.375 -6.633 1 68.38 24 PRO B O 1
ATOM 779 N N . PRO B 1 25 ? -0.963 18.984 -8.117 1 67.31 25 PRO B N 1
ATOM 780 C CA . PRO B 1 25 ? 0.055 19.922 -7.625 1 67.31 25 PRO B CA 1
ATOM 781 C C . PRO B 1 25 ? -0.004 20.125 -6.113 1 67.31 25 PRO B C 1
ATOM 783 O O . PRO B 1 25 ? 1 20.484 -5.496 1 67.31 25 PRO B O 1
ATOM 786 N N . ASN B 1 26 ? -1.109 19.75 -5.547 1 77.31 26 ASN B N 1
ATOM 787 C CA . ASN B 1 26 ? -1.218 20.047 -4.121 1 77.31 26 ASN B CA 1
ATOM 788 C C . ASN B 1 26 ? -0.9 18.828 -3.266 1 77.31 26 ASN B C 1
ATOM 790 O O . ASN B 1 26 ? -0.98 18.891 -2.037 1 77.31 26 ASN B O 1
ATOM 794 N N . LEU B 1 27 ? -0.52 17.812 -3.932 1 81.62 27 LEU B N 1
ATOM 795 C CA . LEU B 1 27 ? -0.189 16.609 -3.156 1 81.62 27 LEU B CA 1
ATOM 796 C C . LEU B 1 27 ? 1.309 16.328 -3.205 1 81.62 27 LEU B C 1
ATOM 798 O O . LEU B 1 27 ? 1.925 16.422 -4.27 1 81.62 27 LEU B O 1
ATOM 802 N N . ASP B 1 28 ? 1.796 16.188 -2.037 1 85.38 28 ASP B N 1
ATOM 803 C CA . ASP B 1 28 ? 3.191 15.773 -1.921 1 85.38 28 ASP B CA 1
ATOM 804 C C . ASP B 1 28 ? 3.303 14.312 -1.484 1 85.38 28 ASP B C 1
ATOM 806 O O . ASP B 1 28 ? 2.469 13.82 -0.718 1 85.38 28 ASP B O 1
ATOM 810 N N . ILE B 1 29 ? 4.293 13.68 -1.992 1 86.56 29 ILE B N 1
ATOM 811 C CA . ILE B 1 29 ? 4.59 12.32 -1.539 1 86.56 29 ILE B CA 1
ATOM 812 C C . ILE B 1 29 ? 5.371 12.375 -0.228 1 86.56 29 ILE B C 1
ATOM 814 O O . ILE B 1 29 ? 6.496 12.883 -0.188 1 86.56 29 ILE B O 1
ATOM 818 N N . GLU B 1 30 ? 4.695 11.852 0.79 1 90.75 30 GLU B N 1
ATOM 819 C CA . GLU B 1 30 ? 5.367 11.805 2.086 1 90.75 30 GLU B CA 1
ATOM 820 C C . GLU B 1 30 ? 6.273 10.578 2.193 1 90.75 30 GLU B C 1
ATOM 822 O O . GLU B 1 30 ? 7.434 10.695 2.588 1 90.75 30 GLU B O 1
ATOM 827 N N . CYS B 1 31 ? 5.691 9.414 1.863 1 90.94 31 CYS B N 1
ATOM 828 C CA . CYS B 1 31 ? 6.516 8.211 1.872 1 90.94 31 CYS B CA 1
ATOM 829 C C . CYS B 1 31 ? 5.988 7.184 0.879 1 90.94 31 CYS B C 1
ATOM 831 O O . CYS B 1 31 ? 4.812 7.207 0.521 1 90.94 31 CYS B O 1
ATOM 833 N N . ILE B 1 32 ? 6.965 6.363 0.396 1 91.38 32 ILE B N 1
ATOM 834 C CA . ILE B 1 32 ? 6.668 5.203 -0.438 1 91.38 32 ILE B CA 1
ATOM 835 C C . ILE B 1 32 ? 7.406 3.982 0.099 1 91.38 32 ILE B C 1
ATOM 837 O O . ILE B 1 32 ? 8.555 4.086 0.534 1 91.38 32 ILE B O 1
ATOM 841 N N . ALA B 1 33 ? 6.762 2.857 0.085 1 95.5 33 ALA B N 1
ATOM 842 C CA . ALA B 1 33 ? 7.391 1.568 0.363 1 95.5 33 ALA B CA 1
ATOM 843 C C . ALA B 1 33 ? 6.863 0.489 -0.579 1 95.5 33 ALA B C 1
ATOM 845 O O . ALA B 1 33 ? 5.758 0.604 -1.111 1 95.5 33 ALA B O 1
ATOM 846 N N . TRP B 1 34 ? 7.762 -0.469 -0.802 1 93.5 34 TRP B N 1
ATOM 847 C CA . TRP B 1 34 ? 7.316 -1.565 -1.657 1 93.5 34 TRP B CA 1
ATOM 848 C C . TRP B 1 34 ? 8.117 -2.832 -1.379 1 93.5 34 TRP B C 1
ATOM 850 O O . TRP B 1 34 ? 9.156 -2.783 -0.716 1 93.5 34 TRP B O 1
ATOM 860 N N . GLY B 1 35 ? 7.594 -3.898 -1.88 1 94.69 35 GLY B N 1
ATOM 861 C CA . GLY B 1 35 ? 8.273 -5.18 -1.778 1 94.69 35 GLY B CA 1
ATOM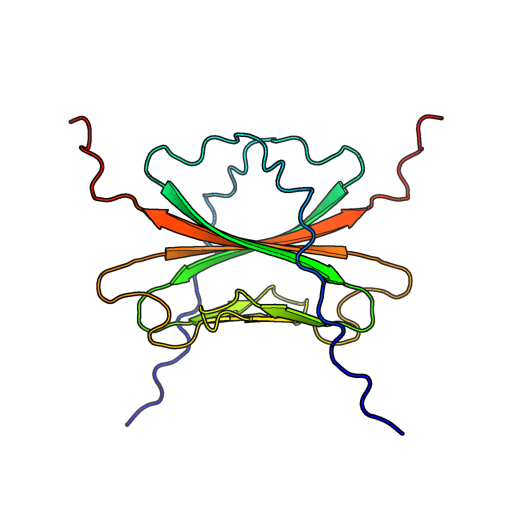 862 C C . GLY B 1 35 ? 7.66 -6.254 -2.656 1 94.69 35 GLY B C 1
ATOM 863 O O . GLY B 1 35 ? 6.566 -6.074 -3.193 1 94.69 35 GLY B O 1
ATOM 864 N N . THR B 1 36 ? 8.5 -7.262 -2.922 1 95.44 36 THR B N 1
ATOM 865 C CA . THR B 1 36 ? 8.031 -8.445 -3.633 1 95.44 36 THR B CA 1
ATOM 866 C C . THR B 1 36 ? 7.52 -9.5 -2.65 1 95.44 36 THR B C 1
ATOM 868 O O . THR B 1 36 ? 8.172 -9.781 -1.645 1 95.44 36 THR B O 1
ATOM 871 N N . VAL B 1 37 ? 6.383 -10.008 -3.002 1 96.5 37 VAL B N 1
ATOM 872 C CA . VAL B 1 37 ? 5.773 -10.977 -2.094 1 96.5 37 VAL B CA 1
ATOM 873 C C . VAL B 1 37 ? 5.395 -12.242 -2.861 1 96.5 37 VAL B C 1
ATOM 875 O O . VAL B 1 37 ? 4.957 -12.172 -4.012 1 96.5 37 VAL B O 1
ATOM 878 N N . THR B 1 38 ? 5.527 -13.336 -2.221 1 96.5 38 THR B N 1
ATOM 879 C CA . THR B 1 38 ? 5.156 -14.625 -2.781 1 96.5 38 THR B CA 1
ATOM 880 C C . THR B 1 38 ? 4.016 -15.258 -1.987 1 96.5 38 THR B C 1
ATOM 882 O O . THR B 1 38 ? 3.381 -14.586 -1.168 1 96.5 38 THR B O 1
ATOM 885 N N . LYS B 1 39 ? 3.719 -16.484 -2.303 1 96.88 39 LYS B N 1
ATOM 886 C CA . LYS B 1 39 ? 2.662 -17.219 -1.622 1 96.88 39 LYS B CA 1
ATOM 887 C C . LYS B 1 39 ? 2.898 -17.25 -0.115 1 96.88 39 LYS B C 1
ATOM 889 O O . LYS B 1 39 ? 1.96 -17.453 0.662 1 96.88 39 LYS B O 1
ATOM 894 N N . SER B 1 40 ? 4.152 -17.109 0.307 1 97.56 40 SER B N 1
ATOM 895 C CA . SER B 1 40 ? 4.492 -17.156 1.726 1 97.56 40 SER B CA 1
ATOM 896 C C . SER B 1 40 ? 3.918 -15.945 2.465 1 97.56 40 SER B C 1
ATOM 898 O O . SER B 1 40 ? 3.863 -15.938 3.697 1 97.56 40 SER B O 1
ATOM 900 N N . GLY B 1 41 ? 3.434 -14.953 1.766 1 97.75 41 GLY B N 1
ATOM 901 C CA . GLY B 1 41 ? 2.998 -13.711 2.381 1 97.75 41 GLY B CA 1
ATOM 902 C C . GLY B 1 41 ? 4.152 -12.836 2.842 1 97.75 41 GLY B C 1
ATOM 903 O O . GLY B 1 41 ? 5.266 -12.953 2.33 1 97.75 41 GLY B O 1
ATOM 904 N N . GLY B 1 42 ? 3.736 -11.82 3.693 1 97.25 42 GLY B N 1
ATOM 905 C CA . GLY B 1 42 ? 4.781 -10.938 4.176 1 97.25 42 GLY B CA 1
ATOM 906 C C . GLY B 1 42 ? 4.246 -9.648 4.777 1 97.25 42 GLY B C 1
ATOM 907 O O . GLY B 1 42 ? 3.033 -9.484 4.922 1 97.25 42 GLY B O 1
ATOM 908 N N . ARG B 1 43 ? 5.262 -8.961 5.254 1 97.75 43 ARG B N 1
ATOM 909 C CA . ARG B 1 43 ? 4.965 -7.66 5.852 1 97.75 43 ARG B CA 1
ATOM 910 C C . ARG B 1 43 ? 5.793 -6.559 5.199 1 97.75 43 ARG B C 1
ATOM 912 O O . ARG B 1 43 ? 6.984 -6.742 4.938 1 97.75 43 ARG B O 1
ATOM 919 N N . ILE B 1 44 ? 5.16 -5.477 4.887 1 96.69 44 ILE B N 1
ATOM 920 C CA . ILE B 1 44 ? 5.855 -4.281 4.418 1 96.69 44 ILE B CA 1
ATOM 921 C C . ILE B 1 44 ? 5.645 -3.141 5.406 1 96.69 44 ILE B C 1
ATOM 923 O O . ILE B 1 44 ? 4.512 -2.836 5.785 1 96.69 44 ILE B O 1
ATOM 927 N N . CYS B 1 45 ? 6.711 -2.49 5.805 1 96.19 45 CYS B N 1
ATOM 928 C CA . CYS B 1 45 ? 6.621 -1.399 6.77 1 96.19 45 CYS B CA 1
ATOM 929 C C . CYS B 1 45 ? 7.254 -0.129 6.219 1 96.19 45 CYS B C 1
ATOM 931 O O . CYS B 1 45 ? 8.195 -0.194 5.43 1 96.19 45 CYS B O 1
ATOM 933 N N . ILE B 1 46 ? 6.672 0.954 6.652 1 94.75 46 ILE B N 1
ATOM 934 C CA . ILE B 1 46 ? 7.332 2.24 6.453 1 94.75 46 ILE B CA 1
ATOM 935 C C . ILE B 1 46 ? 8.094 2.627 7.719 1 94.75 46 ILE B C 1
ATOM 937 O O . ILE B 1 46 ? 7.488 2.924 8.75 1 94.75 46 ILE B O 1
ATOM 941 N N . PRO B 1 47 ? 9.336 2.639 7.574 1 92.5 47 PRO B N 1
ATOM 942 C CA . PRO B 1 47 ? 10.133 2.873 8.781 1 92.5 47 PRO B CA 1
ATOM 943 C C . PRO B 1 47 ? 9.758 4.172 9.492 1 92.5 47 PRO B C 1
ATOM 945 O O . PRO B 1 47 ? 9.523 5.191 8.836 1 92.5 47 PRO B O 1
ATOM 948 N N . GLY B 1 48 ? 9.734 4.121 10.773 1 93.06 48 GLY B N 1
ATOM 949 C CA . GLY B 1 48 ? 9.523 5.293 11.602 1 93.06 48 GLY B CA 1
ATOM 950 C C . GLY B 1 48 ? 8.078 5.754 11.625 1 93.06 48 GLY B C 1
ATOM 951 O O . GLY B 1 48 ? 7.73 6.691 12.344 1 93.06 48 GLY B O 1
ATOM 952 N N . SER B 1 49 ? 7.234 5.152 10.867 1 93.94 49 SER B N 1
ATOM 953 C CA . SER B 1 49 ? 5.863 5.637 10.758 1 93.94 49 SER B CA 1
ATOM 954 C C . SER B 1 49 ? 4.902 4.754 11.547 1 93.94 49 SER B C 1
ATOM 956 O O . SER B 1 49 ? 3.777 5.16 11.844 1 93.94 49 SER B O 1
ATOM 958 N N . GLY B 1 50 ? 5.262 3.543 11.812 1 95.88 50 GLY B N 1
ATOM 959 C CA . GLY B 1 50 ? 4.359 2.553 12.383 1 95.88 50 GLY B CA 1
ATOM 960 C C . GLY B 1 50 ? 3.402 1.963 11.367 1 95.88 50 GLY B C 1
ATOM 961 O O . GLY B 1 50 ? 2.621 1.065 11.688 1 95.88 50 GLY B O 1
ATOM 962 N N . ILE B 1 51 ? 3.438 2.42 10.125 1 97.56 51 ILE B N 1
ATOM 963 C CA . ILE B 1 51 ? 2.559 1.917 9.07 1 97.56 51 ILE B CA 1
ATOM 964 C C . ILE B 1 51 ? 3.057 0.556 8.594 1 97.56 51 ILE B C 1
ATOM 966 O O . ILE B 1 51 ? 4.234 0.402 8.258 1 97.56 51 ILE B O 1
ATOM 970 N N . THR B 1 52 ? 2.145 -0.38 8.609 1 97.31 52 THR B N 1
ATOM 971 C CA . THR B 1 52 ? 2.494 -1.742 8.219 1 97.31 52 THR B CA 1
ATOM 972 C C . THR B 1 52 ? 1.437 -2.328 7.289 1 97.31 52 THR B C 1
ATOM 974 O O . THR B 1 52 ? 0.24 -2.104 7.48 1 97.31 52 THR B O 1
ATOM 977 N N . LEU B 1 53 ? 1.869 -3.025 6.297 1 97.94 53 LEU B N 1
ATOM 978 C CA . LEU B 1 53 ? 1.001 -3.816 5.434 1 97.94 53 LEU B CA 1
ATOM 979 C C . LEU B 1 53 ? 1.262 -5.309 5.617 1 97.94 53 LEU B C 1
ATOM 981 O O . LEU B 1 53 ? 2.414 -5.746 5.605 1 97.94 53 LEU B O 1
ATOM 985 N N . THR B 1 54 ? 0.238 -6.039 5.816 1 98.19 54 THR B N 1
ATOM 986 C CA . THR B 1 54 ? 0.353 -7.48 6.023 1 98.19 54 THR B CA 1
ATOM 987 C C . THR B 1 54 ? -0.348 -8.242 4.906 1 98.19 54 THR B C 1
ATOM 989 O O . THR B 1 54 ? -1.475 -7.914 4.531 1 98.19 54 THR B O 1
ATOM 992 N N . ILE B 1 55 ? 0.355 -9.203 4.398 1 98.12 55 ILE B N 1
ATOM 993 C CA . ILE B 1 55 ? -0.165 -10.148 3.418 1 98.12 55 ILE B CA 1
ATOM 994 C C . ILE B 1 55 ? -0.096 -11.562 3.977 1 98.12 55 ILE B C 1
ATOM 996 O O . ILE B 1 55 ? 0.993 -12.094 4.215 1 98.12 55 ILE B O 1
ATOM 1000 N N . PRO B 1 56 ? -1.206 -12.141 4.23 1 98.12 56 PRO B N 1
ATOM 1001 C CA . PRO B 1 56 ? -1.153 -13.484 4.82 1 98.12 56 PRO B CA 1
ATOM 1002 C C . PRO B 1 56 ? -0.66 -14.539 3.838 1 98.12 56 PRO B C 1
ATOM 1004 O O . PRO B 1 56 ? -0.749 -14.352 2.621 1 98.12 56 PRO B O 1
ATOM 1007 N N . PRO B 1 57 ? -0.083 -15.664 4.355 1 97.56 57 PRO B N 1
ATOM 1008 C CA . PRO B 1 57 ? 0.217 -16.781 3.465 1 97.56 57 PRO B CA 1
ATOM 1009 C C . PRO B 1 57 ? -1 -17.25 2.668 1 97.56 57 PRO B C 1
ATOM 1011 O O . PRO B 1 57 ? -2.117 -17.25 3.189 1 97.56 57 PRO B O 1
ATOM 1014 N N . GLY B 1 58 ? -0.769 -17.469 1.419 1 96.94 58 GLY B N 1
ATOM 1015 C CA . GLY B 1 58 ? -1.83 -17.969 0.564 1 96.94 58 GLY B CA 1
ATOM 1016 C C . GLY B 1 58 ? -2.564 -16.875 -0.188 1 96.94 58 GLY B C 1
ATOM 1017 O O . GLY B 1 58 ? -3.381 -17.172 -1.066 1 96.94 58 GLY B O 1
ATOM 1018 N N . ALA B 1 59 ? -2.332 -15.617 0.155 1 96.75 59 ALA B N 1
ATOM 1019 C CA . ALA B 1 59 ? -2.971 -14.5 -0.536 1 96.75 59 ALA B CA 1
ATOM 1020 C C . ALA B 1 59 ? -2.467 -14.383 -1.972 1 96.75 59 ALA B C 1
ATOM 1022 O O . ALA B 1 59 ? -3.137 -13.797 -2.826 1 96.75 59 ALA B O 1
ATOM 1023 N N . ILE B 1 60 ? -1.278 -14.852 -2.137 1 95.38 60 ILE B N 1
ATOM 1024 C CA . ILE B 1 60 ? -0.676 -14.898 -3.465 1 95.38 60 ILE B CA 1
ATOM 1025 C C . ILE B 1 60 ? -0.593 -16.344 -3.941 1 95.38 60 ILE B C 1
ATOM 1027 O O . ILE B 1 60 ? -0.179 -17.234 -3.189 1 95.38 60 ILE B O 1
ATOM 1031 N N . LYS B 1 61 ? -1.014 -16.516 -5.07 1 94 61 LYS B N 1
ATOM 1032 C CA . LYS B 1 61 ? -1.035 -17.875 -5.621 1 94 61 LYS B CA 1
ATOM 1033 C C . LYS B 1 61 ? 0.372 -18.453 -5.695 1 94 61 LYS B C 1
ATOM 1035 O O . LYS B 1 61 ? 1.336 -17.734 -5.965 1 94 61 LYS B O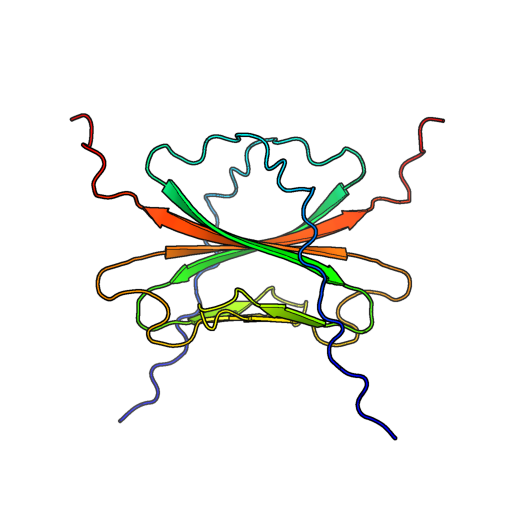 1
ATOM 1040 N N . LYS B 1 62 ? 0.389 -19.797 -5.512 1 94.88 62 LYS B N 1
ATOM 1041 C CA . LYS B 1 62 ? 1.661 -20.5 -5.668 1 94.88 62 LYS B CA 1
ATOM 1042 C C . LYS B 1 62 ? 2.264 -20.25 -7.047 1 94.88 62 LYS B C 1
ATOM 1044 O O . LYS B 1 62 ? 1.564 -20.312 -8.062 1 94.88 62 LYS B O 1
ATOM 1049 N N . GLY B 1 63 ? 3.645 -19.922 -6.992 1 93.25 63 GLY B N 1
ATOM 1050 C CA . GLY B 1 63 ? 4.336 -19.703 -8.25 1 93.25 63 GLY B CA 1
ATOM 1051 C C . GLY B 1 63 ? 4.262 -18.281 -8.742 1 93.25 63 GLY B C 1
ATOM 1052 O O . GLY B 1 63 ? 4.918 -17.906 -9.719 1 93.25 63 GLY B O 1
ATOM 1053 N N . ALA B 1 64 ? 3.357 -17.547 -8.109 1 91.12 64 ALA B N 1
ATOM 1054 C CA . ALA B 1 64 ? 3.258 -16.125 -8.477 1 91.12 64 ALA B CA 1
ATOM 1055 C C . ALA B 1 64 ? 4.117 -15.258 -7.562 1 91.12 64 ALA B C 1
ATOM 1057 O O . ALA B 1 64 ? 4.391 -15.633 -6.418 1 91.12 64 ALA B O 1
ATOM 1058 N N . ASN B 1 65 ? 4.629 -14.234 -8.164 1 91.38 65 ASN B N 1
ATOM 1059 C CA . ASN B 1 65 ? 5.246 -13.117 -7.449 1 91.38 65 ASN B CA 1
ATOM 1060 C C . ASN B 1 65 ? 4.508 -11.812 -7.711 1 91.38 65 ASN B C 1
ATOM 1062 O O . ASN B 1 65 ? 4.195 -11.484 -8.859 1 91.38 65 ASN B O 1
ATOM 1066 N N . VAL B 1 66 ? 4.211 -11.18 -6.594 1 94.06 66 VAL B N 1
ATOM 1067 C CA . VAL B 1 66 ? 3.545 -9.891 -6.801 1 94.06 66 VAL B CA 1
ATOM 1068 C C . VAL B 1 66 ? 4.395 -8.773 -6.207 1 94.06 66 VAL B C 1
ATOM 1070 O O . VAL B 1 66 ? 5.176 -9 -5.281 1 94.06 66 VAL B O 1
ATOM 1073 N N . GLU B 1 67 ? 4.254 -7.617 -6.848 1 92.94 67 GLU B N 1
ATOM 1074 C CA . GLU B 1 67 ? 4.812 -6.383 -6.301 1 92.94 67 GLU B CA 1
ATOM 1075 C C . GLU B 1 67 ? 3.748 -5.574 -5.566 1 92.94 67 GLU B C 1
ATOM 1077 O O . GLU B 1 67 ? 2.691 -5.277 -6.129 1 92.94 67 GLU B O 1
ATOM 1082 N N . VAL B 1 68 ? 4.129 -5.242 -4.305 1 95.19 68 VAL B N 1
ATOM 1083 C CA . VAL B 1 68 ? 3.189 -4.469 -3.494 1 95.19 68 VAL B CA 1
ATOM 1084 C C . VAL B 1 68 ? 3.766 -3.084 -3.213 1 95.19 68 VAL B C 1
ATOM 1086 O O . VAL B 1 68 ? 4.914 -2.959 -2.777 1 95.19 68 VAL B O 1
ATOM 1089 N N . TYR B 1 69 ? 2.924 -2.078 -3.475 1 93.5 69 TYR B N 1
ATOM 1090 C CA . TYR B 1 69 ? 3.328 -0.691 -3.271 1 93.5 69 TYR B CA 1
ATOM 1091 C C . TYR B 1 69 ? 2.422 -0.002 -2.258 1 93.5 69 TYR B C 1
ATOM 1093 O O . TYR B 1 69 ? 1.204 -0.194 -2.273 1 93.5 69 TYR B O 1
ATOM 1101 N N . ILE B 1 70 ? 3.092 0.812 -1.436 1 95.69 70 ILE B N 1
ATOM 1102 C CA . ILE B 1 70 ? 2.4 1.707 -0.514 1 95.69 70 ILE B CA 1
ATOM 1103 C C . ILE B 1 70 ? 2.84 3.146 -0.766 1 95.69 70 ILE B C 1
ATOM 1105 O O . ILE B 1 70 ? 4.035 3.424 -0.893 1 95.69 70 ILE B O 1
ATOM 1109 N N . ALA B 1 71 ? 1.89 4 -0.892 1 93.94 71 ALA B N 1
ATOM 1110 C CA . ALA B 1 71 ? 2.203 5.426 -0.961 1 93.94 71 ALA B CA 1
ATOM 1111 C C . ALA B 1 71 ? 1.354 6.223 0.025 1 93.94 71 ALA B C 1
ATOM 1113 O O . ALA B 1 71 ? 0.143 6.008 0.127 1 93.94 71 ALA B O 1
ATOM 1114 N N . VAL B 1 72 ? 2.021 7.133 0.716 1 95.5 72 VAL B N 1
ATOM 1115 C CA . VAL B 1 72 ? 1.353 8.102 1.581 1 95.5 72 VAL B CA 1
ATOM 1116 C C . VAL B 1 72 ? 1.514 9.508 1.006 1 95.5 72 VAL B C 1
ATOM 1118 O O . VAL B 1 72 ? 2.635 9.977 0.8 1 95.5 72 VAL B O 1
ATOM 1121 N N . LEU B 1 73 ? 0.408 10.102 0.75 1 92.88 73 LEU B N 1
ATOM 1122 C CA . LEU B 1 73 ? 0.414 11.453 0.194 1 92.88 73 LEU B CA 1
ATOM 1123 C C . LEU B 1 73 ? -0.208 12.445 1.17 1 92.88 73 LEU B C 1
ATOM 1125 O O . LEU B 1 73 ? -1.139 12.102 1.901 1 92.88 73 LEU B O 1
ATOM 1129 N N . ARG B 1 74 ? 0.354 13.625 1.116 1 91.44 74 ARG B N 1
ATOM 1130 C CA . ARG B 1 74 ? -0.172 14.68 1.968 1 91.44 74 ARG B CA 1
ATOM 1131 C C . ARG B 1 74 ? -0.389 15.969 1.173 1 91.44 74 ARG B C 1
ATOM 1133 O O . ARG B 1 74 ? 0.352 16.25 0.23 1 91.44 74 ARG B O 1
ATOM 1140 N N . GLU B 1 75 ? -1.467 16.578 1.536 1 85.75 75 GLU B N 1
ATOM 1141 C CA . GLU B 1 75 ? -1.674 17.891 0.946 1 85.75 75 GLU B CA 1
ATOM 1142 C C . GLU B 1 75 ? -0.642 18.906 1.457 1 85.75 75 GLU B C 1
ATOM 1144 O O . GLU B 1 75 ? -0.307 18.906 2.643 1 85.75 75 GLU B O 1
ATOM 1149 N N . ASP B 1 76 ? -0.078 19.547 0.39 1 74.81 76 ASP B N 1
ATOM 1150 C CA . ASP B 1 76 ? 0.79 20.672 0.757 1 74.81 76 ASP B CA 1
ATOM 1151 C C . ASP B 1 76 ? -0.024 21.938 1.02 1 74.81 76 ASP B C 1
ATOM 1153 O O . ASP B 1 76 ? -0.387 22.656 0.084 1 74.81 76 ASP B O 1
ATOM 1157 N N . LYS B 1 77 ? -0.471 22.109 2.123 1 70.44 77 LYS B N 1
ATOM 1158 C CA . LYS B 1 77 ? -1.306 23.25 2.455 1 70.44 77 LYS B CA 1
ATOM 1159 C C . LYS B 1 77 ? -0.516 24.562 2.352 1 70.44 77 LYS B C 1
ATOM 1161 O O . LYS B 1 77 ? -1.1 25.641 2.236 1 70.44 77 LYS B O 1
ATOM 1166 N N . ASP B 1 78 ? 0.696 24.453 2.533 1 64.62 78 ASP B N 1
ATOM 1167 C CA . ASP B 1 78 ? 1.45 25.703 2.508 1 64.62 78 ASP B CA 1
ATOM 1168 C C . ASP B 1 78 ? 1.611 26.219 1.081 1 64.62 78 ASP B C 1
ATOM 1170 O O . ASP B 1 78 ? 2.238 27.266 0.857 1 64.62 78 ASP B O 1
ATOM 1174 N N . ARG B 1 79 ? 1.074 25.422 0.146 1 62.22 79 ARG B N 1
ATOM 1175 C CA . ARG B 1 79 ? 1.276 25.984 -1.187 1 62.22 79 ARG B CA 1
ATOM 1176 C C . ARG B 1 79 ? 0.251 27.078 -1.484 1 62.22 79 ARG B C 1
ATOM 1178 O O . ARG B 1 79 ? -0.951 26.859 -1.306 1 62.22 79 ARG B O 1
ATOM 1185 N N . PRO B 1 80 ? 0.782 28.188 -1.717 1 57.75 80 PRO B N 1
ATOM 1186 C CA . PRO B 1 80 ? -0.113 29.297 -2.035 1 57.75 80 PRO B CA 1
ATOM 1187 C C . PRO B 1 80 ? -1.152 28.938 -3.094 1 57.75 80 PRO B C 1
ATOM 1189 O O . PRO B 1 80 ? -0.83 28.266 -4.078 1 57.75 80 PRO B O 1
ATOM 1192 N N . ARG B 1 81 ? -2.4 28.578 -2.75 1 55.09 81 ARG B N 1
ATOM 1193 C CA . ARG B 1 81 ? -3.443 28.516 -3.768 1 55.09 81 ARG B CA 1
ATOM 1194 C C . ARG B 1 81 ? -3.4 29.734 -4.68 1 55.09 81 ARG B C 1
ATOM 1196 O O . ARG B 1 81 ? -3.23 30.859 -4.207 1 55.09 81 ARG B O 1
ATOM 1203 N N . LEU B 1 82 ? -2.752 29.5 -5.816 1 51.88 82 LEU B N 1
ATOM 1204 C CA . LEU B 1 82 ? -2.861 30.641 -6.703 1 51.88 82 LEU B CA 1
ATOM 1205 C C . LEU B 1 82 ? -4.305 31.125 -6.793 1 51.88 82 LEU B C 1
ATOM 1207 O O . LEU B 1 82 ? -5.195 30.359 -7.184 1 51.88 82 LEU B O 1
ATOM 1211 N N . SER B 1 83 ? -4.688 31.578 -5.895 1 46.09 83 SER B N 1
ATOM 1212 C CA . SER B 1 83 ? -5.953 32.281 -6.094 1 46.09 83 SER B CA 1
ATOM 1213 C C . SER B 1 83 ? -5.848 33.312 -7.211 1 46.09 83 SER B C 1
ATOM 1215 O O . SER B 1 83 ? -4.789 33.906 -7.406 1 46.09 83 SER B O 1
#

Solvent-accessible surface area (backbone atoms only — not comparable to full-atom values): 9862 Å² total; per-residue (Å²): 138,78,82,79,72,80,69,75,54,61,64,71,82,72,77,70,68,68,52,79,42,71,54,58,89,51,47,38,82,73,47,74,40,48,38,78,37,36,26,75,27,47,63,49,65,42,84,96,43,68,32,38,33,39,34,46,63,63,56,32,54,81,95,44,59,32,41,39,38,39,40,35,30,29,67,46,75,84,51,76,71,82,116,138,79,83,80,72,79,68,75,51,61,64,70,80,74,70,73,64,69,52,78,46,71,54,59,90,48,47,38,81,73,48,74,43,47,32,76,36,35,26,76,26,49,62,49,64,42,83,96,42,67,32,35,33,42,34,46,64,64,56,32,54,84,94,43,59,33,40,39,38,38,38,34,32,29,67,46,75,85,52,77,71,83,116

Organism: Nephila pilipes (NCBI:txid299642)